Protein AF-A0ABD1WDV6-F1 (afdb_monomer)

Organism: NCBI:txid205694

Solvent-accessible surface area (backbone atoms only — not comparable to full-atom values): 6510 Å² total; per-residue (Å²): 124,74,66,63,55,54,54,48,52,56,58,49,47,31,30,40,63,64,62,40,52,69,36,86,93,47,73,79,72,91,67,96,70,83,41,77,48,30,48,41,36,37,28,24,38,73,36,75,59,66,55,16,44,52,48,46,52,50,48,36,68,74,40,47,54,80,39,45,41,50,46,44,96,82,77,87,48,65,50,66,67,57,52,50,54,50,35,53,52,40,37,54,53,35,39,76,72,63,38,62,64,57,66,62,62,82,56,79,47,77,46,75,49,104

Secondary structure (DSSP, 8-state):
-HHHHHHHHHHHHTTPPPHHHHSTT------SS--SS-EEEEE-TTTTTHHHHHHHHHHHHHS-GGGEEE--TTSSPPPHHHHHHHHHHHHHHHHHTT-HHHHH----EEEEE-

Foldseek 3Di:
DVVVVVVLLVVLVLQEDFVCLQDPPDDGDPDPDARVEHEAEEFALPPPNNVSVVVLVVCVVSYPVSSYFYCDPPDPTDHPVRSVVSSVVSLVVCVVVVNPNSVVVPDYHYHYDD

Radius of gyration: 15.07 Å; Cα contacts (8 Å, |Δi|>4): 150; chains: 1; bounding box: 35×44×34 Å

pLDDT: mean 76.44, std 10.52, range [48.34, 90.06]

Sequence (114 aa):
MASSDLESDQFIKQFCMPNYILVSDLEADHLPDLPECPILVFVNSRSGDQLGADLLITYRFILNKNQVKAVVFDLGEEAPESALRRLYFNLEMLKVQGDEFALTLPYLKIIASP

Nearest PDB structures (foldseek):
  7cem-assembly1_B  TM=2.609E-01  e=5.114E+00  Escherichia coli K-12

Structure (mmCIF, N/CA/C/O backbone):
data_AF-A0ABD1WDV6-F1
#
_entry.id   AF-A0ABD1WDV6-F1
#
loop_
_atom_site.group_PDB
_atom_site.id
_atom_site.type_symbol
_atom_site.label_atom_id
_atom_site.label_alt_id
_atom_site.label_comp_id
_atom_site.label_asym_id
_atom_site.label_entity_id
_atom_site.label_seq_id
_atom_site.pdbx_PDB_ins_code
_atom_site.Cartn_x
_atom_site.Cartn_y
_atom_site.Cartn_z
_atom_site.occupancy
_atom_site.B_iso_or_equiv
_atom_site.auth_seq_id
_atom_site.auth_comp_id
_atom_site.auth_asym_id
_atom_site.auth_atom_id
_atom_site.pdbx_PDB_model_num
ATOM 1 N N . MET A 1 1 ? -3.804 -31.054 3.278 1.00 50.88 1 MET A N 1
ATOM 2 C CA . MET A 1 1 ? -3.326 -30.016 2.342 1.00 50.88 1 MET A CA 1
ATOM 3 C C . MET A 1 1 ? -4.235 -28.787 2.288 1.00 50.88 1 MET A C 1
ATOM 5 O O . MET A 1 1 ? -3.733 -27.746 1.936 1.00 50.88 1 MET A O 1
ATOM 9 N N . ALA A 1 2 ? -5.503 -28.842 2.723 1.00 54.97 2 ALA A N 1
ATOM 10 C CA . ALA A 1 2 ? -6.388 -27.664 2.740 1.00 54.97 2 ALA A CA 1
ATOM 11 C C . ALA A 1 2 ? -6.152 -26.657 3.893 1.00 54.97 2 ALA A C 1
ATOM 13 O O . ALA A 1 2 ? -6.661 -25.546 3.839 1.00 54.97 2 ALA A O 1
ATOM 14 N N . SER A 1 3 ? -5.420 -27.027 4.951 1.00 60.00 3 SER A N 1
ATOM 15 C CA . SER A 1 3 ? -5.194 -26.140 6.104 1.00 60.00 3 SER A CA 1
ATOM 16 C C . SER A 1 3 ? -4.147 -25.055 5.832 1.00 60.00 3 SER A C 1
ATOM 18 O O . SER A 1 3 ? -4.313 -23.935 6.292 1.00 60.00 3 SER A O 1
ATOM 20 N N . SER A 1 4 ? -3.107 -25.367 5.052 1.00 63.28 4 SER A N 1
ATOM 21 C CA . SER A 1 4 ? -2.013 -24.440 4.728 1.00 63.28 4 SER A CA 1
ATOM 22 C C . SER A 1 4 ? -2.433 -23.311 3.784 1.00 63.28 4 SER A C 1
ATOM 24 O O . SER A 1 4 ? -1.915 -22.200 3.885 1.00 63.28 4 SER A O 1
ATOM 26 N N . ASP A 1 5 ? -3.379 -23.582 2.883 1.00 66.00 5 ASP A N 1
ATOM 27 C CA . ASP A 1 5 ? -3.877 -22.586 1.926 1.00 66.00 5 ASP A CA 1
ATOM 28 C C . ASP A 1 5 ? -4.759 -21.547 2.636 1.00 66.00 5 ASP A C 1
ATOM 30 O O . ASP A 1 5 ? -4.619 -20.351 2.405 1.00 66.00 5 ASP A O 1
ATOM 34 N N . LEU A 1 6 ? -5.582 -21.983 3.599 1.00 64.94 6 LEU A N 1
ATOM 35 C CA . LEU A 1 6 ? -6.395 -21.086 4.430 1.00 64.94 6 LEU A CA 1
ATOM 36 C C . LEU A 1 6 ? -5.538 -20.198 5.348 1.00 64.94 6 LEU A C 1
ATOM 38 O O . LEU A 1 6 ? -5.841 -19.017 5.510 1.00 64.94 6 LEU A O 1
ATOM 42 N N . GLU A 1 7 ? -4.461 -20.745 5.921 1.00 70.12 7 GLU A N 1
ATOM 43 C CA . GLU A 1 7 ? -3.496 -19.972 6.718 1.00 70.12 7 GLU A CA 1
ATOM 44 C C . GLU A 1 7 ? -2.756 -18.933 5.862 1.00 70.12 7 GLU A C 1
ATOM 46 O O . GLU A 1 7 ? -2.550 -17.800 6.300 1.00 70.12 7 GLU A O 1
ATOM 51 N N . SER A 1 8 ? -2.411 -19.288 4.621 1.00 76.12 8 SER A N 1
ATOM 52 C CA . SER A 1 8 ? -1.775 -18.374 3.666 1.00 76.12 8 SER A CA 1
ATOM 53 C C . SER A 1 8 ? -2.724 -17.248 3.245 1.00 76.12 8 SER A C 1
ATOM 55 O O . SER A 1 8 ? -2.336 -16.081 3.255 1.00 76.12 8 SER A O 1
ATOM 57 N N . ASP A 1 9 ? -3.987 -17.563 2.958 1.00 77.62 9 ASP A N 1
ATOM 58 C CA . ASP A 1 9 ? -4.998 -16.567 2.597 1.00 77.62 9 ASP A CA 1
ATOM 59 C C . ASP A 1 9 ? -5.279 -15.598 3.751 1.00 77.62 9 ASP A C 1
ATOM 61 O O . ASP A 1 9 ? -5.394 -14.388 3.544 1.00 77.62 9 ASP A O 1
ATOM 65 N N . GLN A 1 10 ? -5.359 -16.106 4.984 1.00 79.56 10 GLN A N 1
ATOM 66 C CA . GLN A 1 10 ? -5.534 -15.269 6.171 1.00 79.56 10 GLN A CA 1
ATOM 67 C C . GLN A 1 10 ? -4.310 -14.381 6.419 1.00 79.56 10 GLN A C 1
ATOM 69 O O . GLN A 1 10 ? -4.463 -13.199 6.732 1.00 79.56 10 GLN A O 1
ATOM 74 N N . PHE A 1 11 ? -3.105 -14.915 6.203 1.00 83.25 11 PHE A N 1
ATOM 75 C CA . PHE A 1 11 ? -1.873 -14.139 6.260 1.00 83.25 11 PHE A CA 1
ATOM 76 C C . PHE A 1 11 ? -1.866 -13.014 5.218 1.00 83.25 11 PHE A C 1
ATOM 78 O O . PHE A 1 11 ? -1.503 -11.894 5.554 1.00 83.25 11 PHE A O 1
ATOM 85 N N . ILE A 1 12 ? -2.295 -13.252 3.977 1.00 82.25 12 ILE A N 1
ATOM 86 C CA . ILE A 1 12 ? -2.312 -12.203 2.946 1.00 82.25 12 ILE A CA 1
ATOM 87 C C . ILE A 1 12 ? -3.371 -11.128 3.226 1.00 82.25 12 ILE A C 1
ATOM 89 O O . ILE A 1 12 ? -3.106 -9.939 3.031 1.00 82.25 12 ILE A O 1
ATOM 93 N N . LYS A 1 13 ? -4.541 -11.512 3.753 1.00 82.69 13 LYS A N 1
ATOM 94 C CA . LYS A 1 13 ? -5.628 -10.572 4.082 1.00 82.69 13 LYS A CA 1
ATOM 95 C C . LYS A 1 13 ? -5.203 -9.451 5.029 1.00 82.69 13 LYS A C 1
ATOM 97 O O . LYS A 1 13 ? -5.679 -8.333 4.863 1.00 82.69 13 LYS A O 1
ATOM 102 N N . GLN A 1 14 ? -4.262 -9.699 5.944 1.00 84.19 14 GLN A N 1
ATOM 103 C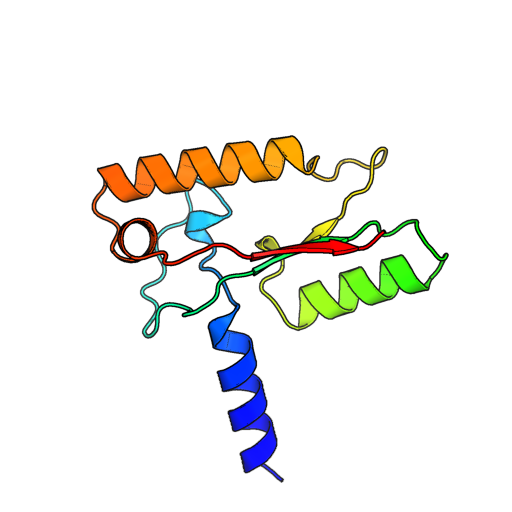 CA . GLN A 1 14 ? -3.770 -8.672 6.874 1.00 84.19 14 GLN A CA 1
ATOM 104 C C . GLN A 1 14 ? -3.039 -7.503 6.177 1.00 84.19 14 GLN A C 1
ATOM 106 O O . GLN A 1 14 ? -2.801 -6.470 6.804 1.00 84.19 14 GLN A O 1
ATOM 111 N N . PHE A 1 15 ? -2.668 -7.665 4.900 1.00 84.56 15 PHE A N 1
ATOM 112 C CA . PHE A 1 15 ? -1.987 -6.651 4.091 1.00 84.56 15 PHE A CA 1
ATOM 113 C C . PHE A 1 15 ? -2.908 -5.972 3.070 1.00 84.56 15 PHE A C 1
ATOM 115 O O . PHE A 1 15 ? -2.508 -4.972 2.463 1.00 84.56 15 PHE A O 1
ATOM 122 N N . CYS A 1 16 ? -4.119 -6.496 2.856 1.00 83.25 16 CYS A N 1
ATOM 123 C CA .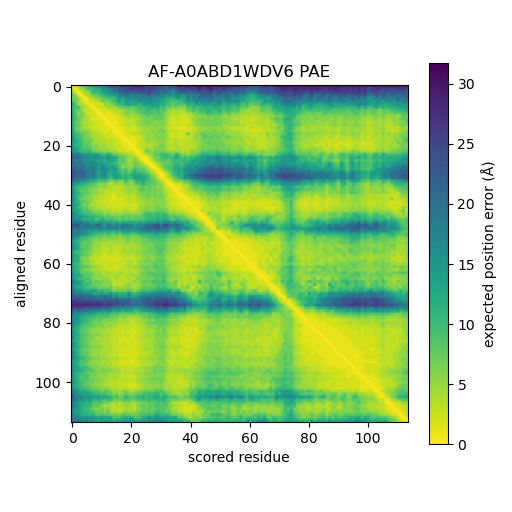 CYS A 1 16 ? -5.015 -6.069 1.786 1.00 83.25 16 CYS A CA 1
ATOM 124 C C . CYS A 1 16 ? -5.858 -4.854 2.185 1.00 83.25 16 CYS A C 1
ATOM 126 O O . CYS A 1 16 ? -6.702 -4.938 3.068 1.00 83.25 16 CYS A O 1
ATOM 128 N N . MET A 1 17 ? -5.669 -3.731 1.493 1.00 81.69 17 MET A N 1
ATOM 129 C CA . MET A 1 17 ? -6.443 -2.510 1.693 1.00 81.69 17 MET A CA 1
ATOM 130 C C . MET A 1 17 ? -7.779 -2.552 0.937 1.00 81.69 17 MET A C 1
ATOM 132 O O . MET A 1 17 ? -7.822 -2.972 -0.231 1.00 81.69 17 MET A O 1
ATOM 136 N N . PRO A 1 18 ? -8.849 -2.025 1.555 1.00 81.62 18 PRO A N 1
ATOM 137 C CA . PRO A 1 18 ? -10.101 -1.738 0.870 1.00 81.62 18 PRO A CA 1
ATOM 138 C C . PRO A 1 18 ? -9.925 -0.791 -0.329 1.00 81.62 18 PRO A C 1
ATOM 140 O O . PRO A 1 18 ? -9.125 0.147 -0.304 1.00 81.62 18 PRO A O 1
ATOM 143 N N . ASN A 1 19 ? -10.711 -1.004 -1.388 1.00 82.50 19 ASN A N 1
ATOM 144 C CA . ASN A 1 19 ? -10.616 -0.212 -2.619 1.00 82.50 19 ASN A CA 1
ATOM 145 C C . ASN A 1 19 ? -10.995 1.262 -2.438 1.00 82.50 19 ASN A C 1
ATOM 147 O O . ASN A 1 19 ? -10.357 2.116 -3.052 1.00 82.50 19 ASN A O 1
ATOM 151 N N . TYR A 1 20 ? -11.988 1.555 -1.595 1.00 82.75 20 TYR A N 1
ATOM 152 C CA . TYR A 1 20 ? -12.505 2.911 -1.366 1.00 82.75 20 TYR A CA 1
ATOM 153 C C . TYR A 1 20 ? -11.470 3.877 -0.775 1.00 82.75 20 TYR A C 1
ATOM 155 O O . TYR A 1 20 ? -11.568 5.092 -0.906 1.00 82.75 20 TYR A O 1
ATOM 163 N N . ILE A 1 21 ? -10.414 3.332 -0.180 1.00 82.69 21 ILE A N 1
ATOM 164 C CA . ILE A 1 21 ? -9.284 4.098 0.345 1.00 82.69 21 ILE A CA 1
ATOM 165 C C . ILE A 1 21 ? -8.348 4.500 -0.788 1.00 82.69 21 ILE A C 1
ATOM 167 O O . ILE A 1 21 ? -7.816 5.610 -0.842 1.00 82.69 21 ILE A O 1
ATOM 171 N N . LEU A 1 22 ? -8.149 3.571 -1.721 1.00 80.06 22 LEU A N 1
ATOM 172 C CA . LEU A 1 22 ? -7.179 3.674 -2.801 1.00 80.06 22 LEU A CA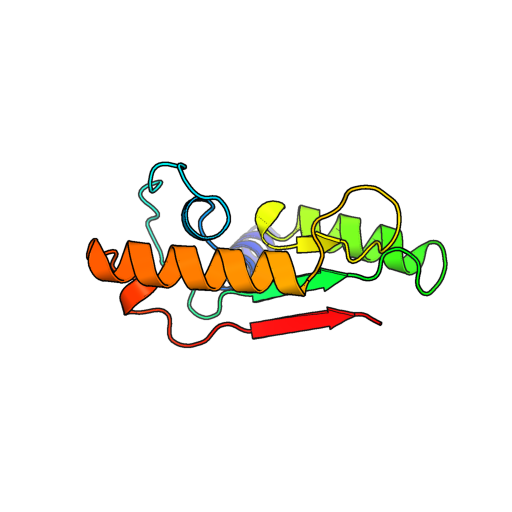 1
ATOM 173 C C . LEU A 1 22 ? -7.737 4.347 -4.040 1.00 80.06 22 LEU A C 1
ATOM 175 O O . LEU A 1 22 ? -6.943 4.701 -4.906 1.00 80.06 22 LEU A O 1
ATOM 179 N N . VAL A 1 23 ? -9.056 4.474 -4.166 1.00 79.56 23 VAL A N 1
ATOM 180 C CA . VAL A 1 23 ? -9.770 5.073 -5.295 1.00 79.56 23 VAL A CA 1
ATOM 181 C C . VAL A 1 23 ? -10.930 5.875 -4.724 1.00 79.56 23 VAL A C 1
ATOM 183 O O . VAL A 1 23 ? -11.791 5.325 -4.046 1.00 79.56 23 VAL A O 1
ATOM 186 N N . SER A 1 24 ? -10.917 7.180 -4.985 1.00 68.75 24 SER A N 1
ATOM 187 C CA . SER A 1 24 ? -11.997 8.086 -4.597 1.00 68.75 24 SER A CA 1
ATOM 188 C C . SER A 1 24 ? -13.297 7.655 -5.296 1.00 68.75 24 SER A C 1
ATOM 190 O O . SER A 1 24 ? -13.239 7.156 -6.418 1.00 68.75 24 SER A O 1
ATOM 192 N N . ASP A 1 25 ? -14.442 7.837 -4.638 1.00 67.50 25 ASP A N 1
ATOM 193 C CA . ASP A 1 25 ? -15.795 7.556 -5.161 1.00 67.50 25 ASP A CA 1
ATOM 194 C C . ASP A 1 25 ? -16.225 6.079 -5.250 1.00 67.50 25 ASP A C 1
ATOM 196 O O . ASP A 1 25 ? -17.274 5.780 -5.821 1.00 67.50 25 ASP A O 1
ATOM 200 N N . LEU A 1 26 ? -15.472 5.143 -4.667 1.00 68.94 26 LEU A N 1
ATOM 201 C CA . LEU A 1 26 ? -15.990 3.791 -4.432 1.00 68.94 26 LEU A CA 1
ATOM 202 C C . LEU A 1 26 ? -16.723 3.737 -3.091 1.00 68.94 26 LEU A C 1
ATOM 204 O O . LEU A 1 26 ? -16.229 4.254 -2.090 1.00 68.94 26 LEU A O 1
ATOM 208 N N . GLU A 1 27 ? -17.892 3.097 -3.071 1.00 65.50 27 GLU A N 1
ATOM 209 C CA . GLU A 1 27 ? -18.608 2.837 -1.823 1.00 65.50 27 GLU A CA 1
ATOM 210 C C . GLU A 1 27 ? -17.776 1.919 -0.920 1.00 65.50 27 GLU A C 1
ATOM 212 O O . GLU A 1 27 ? -17.041 1.042 -1.389 1.00 65.50 27 GLU A O 1
ATOM 217 N N . ALA A 1 28 ? -17.863 2.154 0.389 1.00 64.31 28 ALA A N 1
ATOM 218 C CA . ALA A 1 28 ? -17.214 1.304 1.368 1.00 64.31 28 ALA A CA 1
ATOM 219 C C . ALA A 1 28 ? -17.887 -0.073 1.349 1.00 64.31 28 ALA A C 1
ATOM 221 O O . ALA A 1 28 ? -18.970 -0.256 1.905 1.00 64.31 28 ALA A O 1
ATOM 222 N N . ASP A 1 29 ? -17.246 -1.045 0.700 1.00 60.38 29 ASP A N 1
ATOM 223 C CA . ASP A 1 29 ? -17.619 -2.445 0.861 1.00 60.38 29 ASP A CA 1
ATOM 224 C C . ASP A 1 29 ? -17.505 -2.783 2.352 1.00 60.38 29 ASP A C 1
ATOM 226 O O . ASP A 1 29 ? -16.436 -2.631 2.951 1.00 60.38 29 ASP A O 1
ATOM 230 N N . HIS A 1 30 ? -18.608 -3.215 2.967 1.00 54.22 30 HIS A N 1
ATOM 231 C CA . HIS A 1 30 ? -18.615 -3.688 4.347 1.00 54.22 30 HIS A CA 1
ATOM 232 C C . HIS A 1 30 ? -17.669 -4.888 4.467 1.00 54.22 30 HIS A C 1
ATOM 234 O O . HIS A 1 30 ? -18.017 -6.011 4.094 1.00 54.22 30 HIS A O 1
ATOM 240 N N . LEU A 1 31 ? -16.454 -4.645 4.955 1.00 57.22 31 LEU A N 1
ATOM 241 C CA . LEU A 1 31 ? -15.449 -5.680 5.141 1.00 57.22 31 LEU A CA 1
ATOM 242 C C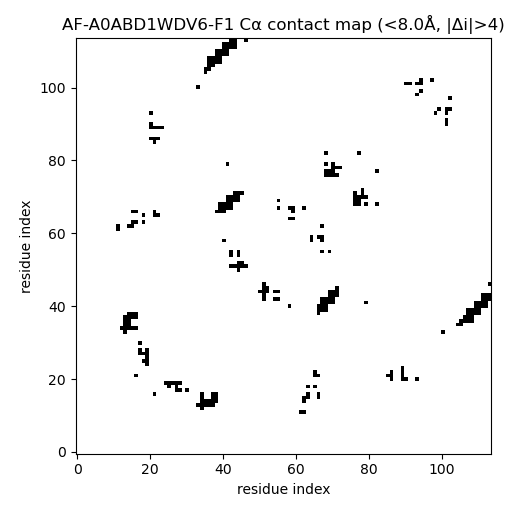 . LEU A 1 31 ? -15.502 -6.193 6.584 1.00 57.22 31 LEU A C 1
ATOM 244 O O . LEU A 1 31 ? -15.563 -5.389 7.512 1.00 57.22 31 LEU A O 1
ATOM 248 N N . PRO A 1 32 ? -15.489 -7.521 6.785 1.00 54.75 32 PRO A N 1
ATOM 249 C CA . PRO A 1 32 ? -15.635 -8.110 8.111 1.00 54.75 32 PRO A CA 1
ATOM 250 C C . PRO A 1 32 ? -14.405 -7.902 9.003 1.00 54.75 32 PRO A C 1
ATOM 252 O O . PRO A 1 32 ? -14.568 -7.880 10.215 1.00 54.75 32 PRO A O 1
ATOM 255 N N . ASP A 1 33 ? -13.213 -7.701 8.425 1.00 66.75 33 ASP A N 1
ATOM 256 C CA . ASP A 1 33 ? -11.959 -7.565 9.169 1.00 66.75 33 ASP A CA 1
ATOM 257 C C . ASP A 1 33 ? -11.073 -6.467 8.559 1.00 66.75 33 ASP A C 1
ATOM 259 O O . ASP A 1 33 ? -10.781 -6.473 7.359 1.00 66.75 33 ASP A O 1
ATOM 263 N N . LEU A 1 34 ? -10.632 -5.524 9.394 1.00 70.88 34 LEU A N 1
ATOM 264 C CA . LEU A 1 34 ? -9.667 -4.494 9.013 1.00 70.88 34 LEU A CA 1
ATOM 265 C C . LEU A 1 34 ? -8.256 -5.114 8.934 1.00 70.88 34 LEU A C 1
ATOM 267 O O . LEU A 1 34 ? -7.861 -5.824 9.861 1.00 70.88 34 LEU A O 1
ATOM 271 N N . PRO A 1 35 ? -7.453 -4.841 7.885 1.00 78.25 35 PRO A N 1
ATOM 272 C CA . PRO A 1 35 ? -6.072 -5.315 7.828 1.00 78.25 35 PRO A CA 1
ATOM 273 C C . PRO A 1 35 ? -5.225 -4.675 8.939 1.00 78.25 35 PRO A C 1
ATOM 275 O O . PRO A 1 35 ? -5.189 -3.453 9.079 1.00 78.25 35 PRO A O 1
ATOM 278 N N . GLU A 1 36 ? -4.486 -5.493 9.692 1.00 78.81 36 GLU A N 1
ATOM 279 C CA . GLU A 1 36 ? -3.588 -5.015 10.757 1.00 78.81 36 GLU A CA 1
ATOM 280 C C . GLU A 1 36 ? -2.372 -4.246 10.215 1.00 78.81 36 GLU A C 1
ATOM 282 O O . GLU A 1 36 ? -1.803 -3.395 10.899 1.00 78.81 36 GLU A O 1
ATOM 287 N N . CYS A 1 37 ? -1.945 -4.557 8.987 1.00 80.88 37 CYS A N 1
ATOM 288 C CA . CYS A 1 37 ? -0.715 -4.036 8.402 1.00 80.88 37 CYS A CA 1
ATOM 289 C C . CYS A 1 37 ? -0.891 -3.764 6.897 1.00 80.88 37 CYS A C 1
ATOM 291 O O . CYS A 1 37 ? -0.251 -4.420 6.075 1.00 80.88 37 CYS A O 1
ATOM 293 N N . PRO A 1 38 ? -1.722 -2.795 6.488 1.00 85.19 38 PRO A N 1
ATOM 294 C CA . PRO A 1 38 ? -1.921 -2.490 5.074 1.00 85.19 38 PRO A CA 1
ATOM 295 C C . PRO A 1 38 ? -0.601 -2.125 4.370 1.00 85.19 38 PRO A C 1
ATOM 297 O O . PRO A 1 38 ? 0.215 -1.359 4.898 1.00 85.19 38 PRO A O 1
ATOM 300 N N . ILE A 1 39 ? -0.392 -2.668 3.163 1.00 86.00 39 ILE A N 1
ATOM 301 C CA . ILE A 1 39 ? 0.827 -2.442 2.368 1.00 86.00 39 ILE A CA 1
ATOM 302 C C . ILE A 1 39 ? 0.497 -1.736 1.052 1.00 86.00 39 ILE A C 1
ATOM 304 O O . ILE A 1 39 ? -0.400 -2.147 0.318 1.00 86.00 39 ILE A O 1
ATOM 308 N N . LEU A 1 40 ? 1.264 -0.696 0.725 1.00 86.06 40 LEU A N 1
ATOM 309 C CA . LEU A 1 40 ? 1.306 -0.095 -0.606 1.00 86.06 40 LEU A CA 1
ATOM 310 C C . LEU A 1 40 ? 2.632 -0.475 -1.276 1.00 86.06 40 LEU A C 1
ATOM 312 O O . LEU A 1 40 ? 3.702 -0.252 -0.706 1.00 86.06 40 LEU A O 1
ATOM 316 N N . VAL A 1 41 ? 2.571 -1.054 -2.475 1.00 85.06 41 VAL A N 1
ATOM 317 C CA . VAL A 1 41 ? 3.761 -1.542 -3.187 1.00 85.06 41 VAL A CA 1
ATOM 318 C C . VAL A 1 41 ? 3.989 -0.715 -4.443 1.00 85.06 41 VAL A C 1
ATOM 320 O O . VAL A 1 41 ? 3.109 -0.600 -5.293 1.00 85.06 41 VAL A O 1
ATOM 323 N N . PHE A 1 42 ? 5.196 -0.181 -4.574 1.00 84.25 42 PHE A N 1
ATOM 324 C CA . PHE A 1 42 ? 5.700 0.475 -5.769 1.00 84.25 42 PHE A CA 1
ATOM 325 C C . PHE A 1 42 ? 6.716 -0.442 -6.444 1.00 84.25 42 PHE A C 1
ATOM 327 O O . PHE A 1 42 ? 7.767 -0.745 -5.873 1.00 84.25 42 PHE A O 1
ATOM 334 N N . VAL A 1 43 ? 6.404 -0.892 -7.659 1.00 81.94 43 VAL A N 1
ATOM 335 C CA . VAL A 1 43 ? 7.287 -1.778 -8.430 1.00 81.94 43 VAL A CA 1
ATOM 336 C C . VAL A 1 43 ? 7.815 -1.036 -9.642 1.00 81.94 43 VAL A C 1
ATOM 338 O O . VAL A 1 43 ? 7.039 -0.661 -10.523 1.00 81.94 43 VAL A O 1
ATOM 341 N N . ASN A 1 44 ? 9.132 -0.859 -9.723 1.00 78.00 44 ASN A N 1
ATOM 342 C CA . ASN A 1 44 ? 9.765 -0.496 -10.980 1.00 78.00 44 ASN A CA 1
ATOM 343 C C . ASN A 1 44 ? 9.707 -1.701 -11.926 1.00 78.00 44 ASN A C 1
ATOM 345 O O . ASN A 1 44 ? 10.485 -2.637 -11.824 1.00 78.00 44 ASN A O 1
ATOM 349 N N . SER A 1 45 ? 8.754 -1.703 -12.852 1.00 72.50 45 SER A N 1
ATOM 350 C CA . SER A 1 45 ? 8.607 -2.838 -13.776 1.00 72.50 45 SER A CA 1
ATOM 351 C C . SER A 1 45 ? 9.718 -2.938 -14.829 1.00 72.50 45 SER A C 1
ATOM 353 O O . SER A 1 45 ? 9.767 -3.927 -15.552 1.00 72.50 45 SER A O 1
ATOM 355 N N . ARG A 1 46 ? 10.586 -1.918 -14.947 1.00 72.94 46 ARG A N 1
ATOM 356 C CA . ARG A 1 46 ? 11.665 -1.861 -15.948 1.00 72.94 46 ARG A CA 1
ATOM 357 C C . ARG A 1 46 ? 13.042 -2.225 -15.393 1.00 72.94 46 ARG A C 1
ATOM 359 O O . ARG A 1 46 ? 13.995 -2.300 -16.166 1.00 72.94 46 ARG A O 1
ATOM 366 N N . SER A 1 47 ? 13.183 -2.410 -14.085 1.00 67.56 47 SER A N 1
ATOM 367 C CA . SER A 1 47 ? 14.431 -2.885 -13.494 1.00 67.56 47 SER A CA 1
ATOM 368 C C . SER A 1 47 ? 14.555 -4.403 -13.643 1.00 67.56 47 SER A C 1
ATOM 370 O O . SER A 1 47 ? 13.601 -5.154 -13.446 1.00 67.56 47 SER A O 1
ATOM 372 N N . GLY A 1 48 ? 15.751 -4.870 -14.010 1.00 66.25 48 GLY A N 1
ATOM 373 C CA . GLY A 1 48 ? 16.042 -6.305 -14.095 1.00 66.25 48 GLY A CA 1
ATOM 374 C C . GLY A 1 48 ? 15.294 -7.059 -15.205 1.00 66.25 48 GLY A C 1
ATOM 375 O O . GLY A 1 48 ? 14.990 -8.238 -15.026 1.00 66.25 48 GLY A O 1
ATOM 376 N N . ASP A 1 49 ? 14.997 -6.398 -16.329 1.00 70.69 49 ASP A N 1
ATOM 377 C CA . ASP A 1 49 ? 14.290 -6.960 -17.490 1.00 70.69 49 ASP A CA 1
ATOM 378 C C . ASP A 1 49 ? 12.936 -7.601 -17.116 1.00 70.69 49 ASP A C 1
ATOM 380 O O . ASP A 1 49 ? 12.011 -6.917 -16.681 1.00 70.69 49 ASP A O 1
ATOM 384 N N . GLN A 1 50 ? 12.809 -8.922 -17.280 1.00 74.62 50 GLN A N 1
ATOM 385 C CA . GLN A 1 50 ? 11.585 -9.686 -17.028 1.00 74.62 50 GLN A CA 1
ATOM 386 C C . GLN A 1 50 ? 11.219 -9.741 -15.534 1.00 74.62 50 GLN A C 1
ATOM 388 O O . GLN A 1 50 ? 10.043 -9.857 -15.193 1.00 74.62 50 GLN A O 1
ATOM 393 N N . LEU A 1 51 ? 12.200 -9.617 -14.631 1.00 79.62 51 LEU A N 1
ATOM 394 C CA . LEU A 1 51 ? 11.973 -9.784 -13.193 1.00 79.62 51 LEU A CA 1
ATOM 395 C C . LEU A 1 51 ? 11.089 -8.677 -12.610 1.00 79.62 51 LEU A C 1
ATOM 397 O O . LEU A 1 51 ? 10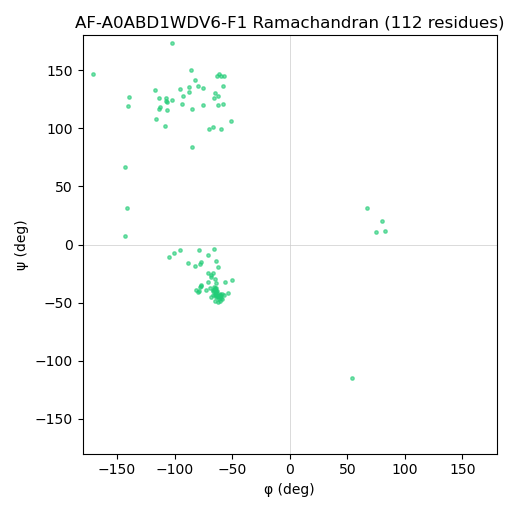.211 -8.972 -11.803 1.00 79.62 51 LEU A O 1
ATOM 401 N N . GLY A 1 52 ? 11.267 -7.422 -13.035 1.00 77.44 52 GLY A N 1
ATOM 402 C CA . GLY A 1 52 ? 10.412 -6.314 -12.598 1.00 77.44 52 GLY A CA 1
ATOM 403 C C . GLY A 1 52 ? 8.960 -6.479 -13.060 1.00 77.44 52 GLY A C 1
ATOM 404 O O . GLY A 1 52 ? 8.023 -6.190 -12.308 1.00 77.44 52 GLY A O 1
ATOM 405 N N . ALA A 1 53 ? 8.758 -6.996 -14.276 1.00 80.12 53 ALA A N 1
ATOM 406 C CA . ALA A 1 53 ? 7.433 -7.288 -14.818 1.00 80.12 53 ALA A CA 1
ATOM 407 C C . ALA A 1 53 ? 6.753 -8.457 -14.084 1.00 80.12 53 ALA A C 1
ATOM 409 O O . ALA A 1 53 ? 5.591 -8.340 -13.683 1.00 80.12 53 ALA A O 1
ATOM 410 N N . ASP A 1 54 ? 7.482 -9.548 -13.839 1.00 83.81 54 ASP A N 1
ATOM 411 C CA . ASP A 1 54 ? 6.973 -10.715 -13.110 1.00 83.81 54 ASP A CA 1
ATOM 412 C C . ASP A 1 54 ? 6.652 -10.371 -11.651 1.00 83.81 54 ASP A C 1
ATOM 414 O O . ASP A 1 54 ? 5.639 -10.821 -11.106 1.00 83.81 54 ASP A O 1
ATOM 418 N N . LEU A 1 55 ? 7.464 -9.514 -11.024 1.00 83.62 55 LEU A N 1
ATOM 419 C CA . LEU A 1 55 ? 7.231 -9.028 -9.667 1.00 83.62 55 LEU A CA 1
ATOM 420 C C . LEU A 1 55 ? 5.950 -8.190 -9.590 1.00 83.62 55 LEU A C 1
ATOM 422 O O . LEU A 1 55 ? 5.141 -8.380 -8.680 1.00 83.62 55 LEU A O 1
ATOM 426 N N . LEU A 1 56 ? 5.723 -7.309 -10.571 1.00 82.75 56 LEU A N 1
ATOM 427 C CA . LEU A 1 56 ? 4.489 -6.531 -10.675 1.00 82.75 56 LEU A CA 1
ATOM 428 C C . LEU A 1 56 ? 3.259 -7.441 -10.812 1.00 82.75 56 LEU A C 1
ATOM 430 O O . LEU A 1 56 ? 2.264 -7.227 -10.117 1.00 82.75 56 LEU A O 1
ATOM 434 N N . ILE A 1 57 ? 3.324 -8.452 -11.686 1.00 84.25 57 ILE A N 1
ATOM 435 C CA . ILE A 1 57 ? 2.237 -9.423 -11.886 1.00 84.25 57 ILE A CA 1
ATOM 436 C C . ILE A 1 57 ? 1.970 -10.198 -10.593 1.00 84.25 57 ILE A C 1
ATOM 438 O O . ILE A 1 57 ? 0.821 -10.303 -10.166 1.00 84.25 57 ILE A O 1
ATOM 442 N N . THR A 1 58 ? 3.026 -10.680 -9.939 1.00 86.56 58 THR A N 1
ATOM 443 C CA . THR A 1 58 ? 2.930 -11.477 -8.711 1.00 86.56 58 THR A CA 1
ATOM 444 C C . THR A 1 58 ? 2.293 -10.677 -7.578 1.00 86.56 58 THR A C 1
ATOM 446 O O . THR A 1 58 ? 1.321 -11.130 -6.976 1.00 86.56 58 THR A O 1
ATOM 449 N N . TYR A 1 59 ? 2.761 -9.450 -7.322 1.00 84.38 59 TYR A N 1
ATOM 450 C CA . TYR A 1 59 ? 2.154 -8.605 -6.292 1.00 84.38 59 TYR A CA 1
ATOM 451 C C . TYR A 1 59 ? 0.702 -8.244 -6.618 1.00 84.38 59 TYR A C 1
ATOM 453 O O . TYR A 1 59 ? -0.125 -8.264 -5.713 1.00 84.38 59 TYR A O 1
ATOM 461 N N . ARG A 1 60 ? 0.361 -7.948 -7.883 1.00 84.25 60 ARG A N 1
ATOM 462 C CA . ARG A 1 60 ? -1.030 -7.663 -8.294 1.00 84.25 60 ARG A CA 1
ATOM 463 C C . ARG A 1 60 ? -1.960 -8.876 -8.175 1.00 84.25 60 ARG A C 1
ATOM 465 O O . ARG A 1 60 ? -3.166 -8.677 -8.087 1.00 84.25 60 ARG A O 1
ATOM 472 N N . PHE A 1 61 ? -1.422 -10.096 -8.230 1.00 85.25 61 PHE A N 1
ATOM 473 C CA . PHE A 1 61 ? -2.186 -11.332 -8.050 1.00 85.25 61 PHE A CA 1
ATOM 474 C C . PHE A 1 61 ? -2.445 -11.637 -6.571 1.00 85.25 61 PHE A C 1
ATOM 476 O O . PHE A 1 61 ? -3.541 -12.059 -6.216 1.00 85.25 61 PHE A O 1
ATOM 483 N N . ILE A 1 62 ? -1.440 -11.420 -5.719 1.00 84.31 62 ILE A N 1
ATOM 484 C CA . ILE A 1 62 ? -1.515 -11.733 -4.287 1.00 84.31 62 ILE A CA 1
ATOM 485 C C . ILE A 1 62 ? -2.246 -10.626 -3.513 1.00 84.31 62 ILE A C 1
ATOM 487 O O . ILE A 1 62 ? -3.014 -10.911 -2.600 1.00 84.31 62 ILE A O 1
ATOM 491 N N . LEU A 1 63 ? -2.017 -9.360 -3.866 1.00 83.75 63 LEU A N 1
ATOM 492 C CA . LEU A 1 63 ? -2.636 -8.200 -3.226 1.00 83.75 63 LEU A CA 1
ATOM 493 C C . LEU A 1 63 ? -3.771 -7.635 -4.082 1.00 83.75 63 LEU A C 1
ATOM 495 O O . LEU A 1 63 ? -3.965 -7.994 -5.241 1.00 83.75 63 LEU A O 1
ATOM 499 N N . ASN A 1 64 ? -4.494 -6.661 -3.537 1.00 79.25 64 ASN A N 1
ATOM 500 C CA . ASN A 1 64 ? -5.412 -5.870 -4.338 1.00 79.25 64 ASN A CA 1
ATOM 501 C C . ASN A 1 64 ? -4.636 -5.092 -5.417 1.00 79.25 64 ASN A C 1
ATOM 503 O O . ASN A 1 64 ? -3.716 -4.328 -5.117 1.00 79.25 64 ASN A O 1
ATOM 507 N N . LYS A 1 65 ? -5.051 -5.223 -6.682 1.00 77.62 65 LYS A N 1
ATOM 508 C CA . LYS A 1 65 ? -4.446 -4.535 -7.837 1.00 77.62 65 LYS A CA 1
ATOM 509 C C . LYS A 1 65 ? -4.273 -3.020 -7.651 1.00 77.62 65 LYS A C 1
ATOM 511 O O . LYS A 1 65 ? -3.334 -2.450 -8.197 1.00 77.62 65 LYS A O 1
ATOM 516 N N . ASN A 1 66 ? -5.143 -2.372 -6.873 1.00 78.38 66 ASN A N 1
ATOM 517 C CA . ASN A 1 66 ? -5.082 -0.934 -6.611 1.00 78.38 66 ASN A CA 1
ATOM 518 C C . ASN A 1 66 ? -4.000 -0.555 -5.576 1.00 78.38 66 ASN A C 1
ATOM 520 O O . ASN A 1 66 ? -3.620 0.615 -5.511 1.00 78.38 66 ASN A O 1
ATOM 524 N N . GLN A 1 67 ? -3.487 -1.522 -4.799 1.00 75.75 67 GLN A N 1
ATOM 525 C CA . GLN A 1 67 ? -2.377 -1.356 -3.844 1.00 75.75 67 GLN A CA 1
ATOM 526 C C . GLN A 1 67 ? -1.001 -1.434 -4.502 1.00 75.75 67 GLN A C 1
ATOM 528 O O . GLN A 1 67 ? -0.008 -1.018 -3.906 1.00 75.75 67 GLN A O 1
ATOM 533 N N . VAL A 1 68 ? -0.927 -2.000 -5.707 1.00 72.44 68 VAL A N 1
ATOM 534 C CA . VAL A 1 68 ? 0.333 -2.242 -6.405 1.00 72.44 68 VAL A CA 1
ATOM 535 C C . VAL A 1 68 ? 0.444 -1.266 -7.565 1.00 72.44 68 VAL A C 1
ATOM 537 O O . VAL A 1 68 ? -0.176 -1.426 -8.622 1.00 72.44 68 VAL A O 1
ATOM 540 N N . LYS A 1 69 ? 1.244 -0.228 -7.351 1.00 74.00 69 LYS A N 1
ATOM 541 C CA . LYS A 1 69 ? 1.498 0.837 -8.313 1.00 74.00 69 LYS A CA 1
ATOM 542 C C . LYS A 1 69 ? 2.751 0.506 -9.110 1.00 74.00 69 LYS A C 1
ATOM 544 O O . LYS A 1 69 ? 3.836 0.330 -8.556 1.00 74.00 69 LYS A O 1
ATOM 549 N N . ALA A 1 70 ? 2.592 0.405 -10.425 1.00 62.03 70 ALA A N 1
ATOM 550 C CA . ALA A 1 70 ? 3.726 0.267 -11.319 1.00 62.03 70 ALA A CA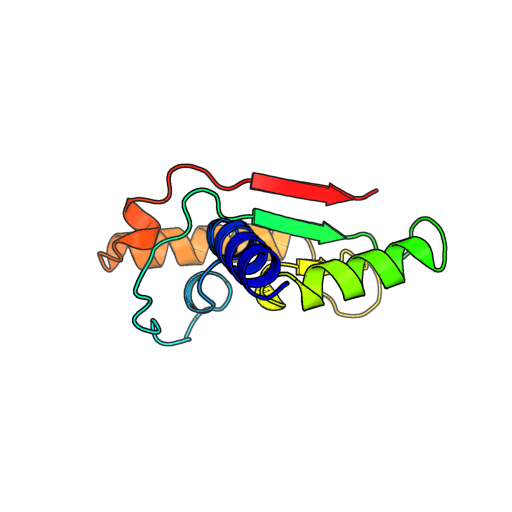 1
ATOM 551 C C . ALA A 1 70 ? 4.412 1.632 -11.435 1.00 62.03 70 ALA A C 1
ATOM 553 O O . ALA A 1 70 ? 3.806 2.610 -11.863 1.00 62.03 70 ALA A O 1
ATOM 554 N N . VAL A 1 71 ? 5.682 1.708 -11.054 1.00 59.03 71 VAL A N 1
ATOM 555 C CA . VAL A 1 71 ? 6.508 2.900 -11.244 1.00 59.03 71 VAL A CA 1
ATOM 556 C C . VAL A 1 71 ? 7.077 2.827 -12.651 1.00 59.03 71 VAL A C 1
ATOM 558 O O . VAL A 1 71 ? 8.163 2.301 -12.876 1.00 59.03 71 VAL A O 1
ATOM 561 N N . VAL A 1 72 ? 6.294 3.283 -13.628 1.00 56.69 72 VAL A N 1
ATOM 562 C CA . VAL A 1 72 ? 6.739 3.396 -15.020 1.00 56.69 72 VAL A CA 1
ATOM 563 C C . VAL A 1 72 ? 6.723 4.865 -15.386 1.00 56.69 72 VAL A C 1
ATOM 565 O O . VAL A 1 72 ? 5.662 5.448 -15.568 1.00 56.69 72 VAL A O 1
ATOM 568 N N . PHE A 1 73 ? 7.904 5.463 -15.512 1.00 51.97 73 PHE A N 1
ATOM 569 C CA . PHE A 1 73 ? 8.052 6.895 -15.781 1.00 51.97 73 PHE A CA 1
ATOM 570 C C . PHE A 1 73 ? 7.520 7.348 -17.157 1.00 51.97 73 PHE A C 1
ATOM 572 O O . PHE A 1 73 ? 7.533 8.541 -17.424 1.00 51.97 73 PHE A O 1
ATOM 579 N N . ASP A 1 74 ? 7.057 6.435 -18.023 1.00 48.34 74 ASP A N 1
ATOM 580 C CA . ASP A 1 74 ? 6.928 6.730 -19.459 1.00 48.34 74 ASP A CA 1
ATOM 581 C C . ASP A 1 74 ? 5.710 6.112 -20.183 1.00 48.34 74 ASP A C 1
ATOM 583 O O . ASP A 1 74 ? 5.649 6.158 -21.406 1.00 48.34 74 ASP A O 1
ATOM 587 N N . LEU A 1 75 ? 4.746 5.478 -19.493 1.00 48.69 75 LEU A N 1
ATOM 588 C CA . LEU A 1 75 ? 3.653 4.736 -20.172 1.00 48.69 75 LEU A CA 1
ATOM 589 C C . LEU A 1 75 ? 2.256 4.867 -19.527 1.00 48.69 75 LEU A C 1
ATOM 591 O O . LEU A 1 75 ? 1.444 3.952 -19.621 1.00 48.69 75 LEU A O 1
ATOM 595 N N . GLY A 1 76 ? 1.946 6.004 -1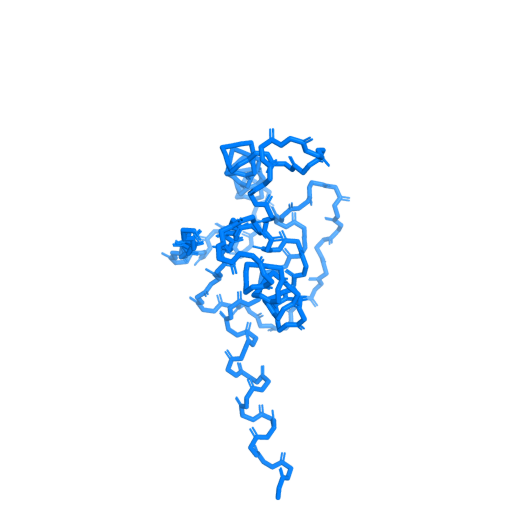8.897 1.00 55.47 76 GLY A N 1
ATOM 596 C CA . GLY A 1 76 ? 0.572 6.312 -18.460 1.00 55.47 76 GLY A CA 1
ATOM 597 C C . GLY A 1 76 ? 0.130 5.707 -17.120 1.00 55.47 76 GLY A C 1
ATOM 598 O O . GLY A 1 76 ? -1.051 5.775 -16.792 1.00 55.47 76 GLY A O 1
ATOM 599 N N . GLU A 1 77 ? 1.057 5.151 -16.338 1.00 68.69 77 GLU A N 1
ATOM 600 C CA . GLU A 1 77 ? 0.811 4.738 -14.949 1.00 68.69 77 GLU A CA 1
ATOM 601 C C . GLU A 1 77 ? 1.010 5.918 -13.976 1.00 68.69 77 GLU A C 1
ATOM 603 O O . GLU A 1 77 ? 1.780 6.846 -14.233 1.00 68.69 77 GLU A O 1
ATOM 608 N N . GLU A 1 78 ? 0.283 5.902 -12.855 1.00 73.50 78 GLU A N 1
ATOM 609 C CA . GLU A 1 78 ? 0.304 6.976 -11.853 1.00 73.50 78 GLU A CA 1
ATOM 610 C C . GLU A 1 78 ? 1.679 7.072 -11.169 1.00 73.50 78 GLU A C 1
ATOM 612 O O . GLU A 1 78 ? 2.170 6.096 -10.597 1.00 73.50 78 GLU A O 1
ATOM 617 N N . ALA A 1 79 ? 2.288 8.263 -11.178 1.00 79.19 79 ALA A N 1
ATOM 618 C CA . ALA A 1 79 ? 3.555 8.500 -10.493 1.00 79.19 79 ALA A CA 1
ATOM 619 C C . ALA A 1 79 ? 3.428 8.232 -8.976 1.00 79.19 79 ALA A C 1
ATOM 621 O O . ALA A 1 79 ? 2.392 8.563 -8.387 1.00 79.19 79 ALA A O 1
ATOM 622 N N . PRO A 1 80 ? 4.477 7.711 -8.303 1.00 81.38 80 PRO A N 1
ATOM 623 C CA . PRO A 1 80 ? 4.415 7.386 -6.877 1.00 81.38 80 PRO A CA 1
ATOM 624 C C . PRO A 1 80 ? 3.957 8.548 -6.000 1.00 81.38 80 PRO A C 1
ATOM 626 O O . PRO A 1 80 ? 3.130 8.373 -5.111 1.00 81.38 80 PRO A O 1
ATOM 629 N N . GLU A 1 81 ? 4.448 9.754 -6.287 1.00 84.12 81 GLU A N 1
ATOM 630 C CA . GLU A 1 81 ? 4.059 10.962 -5.564 1.00 84.12 81 GLU A CA 1
ATOM 631 C C . GLU A 1 81 ? 2.561 11.264 -5.706 1.00 84.12 81 GLU A C 1
ATOM 633 O O . GLU A 1 81 ? 1.898 11.564 -4.714 1.00 84.12 81 GLU A O 1
ATOM 638 N N . SER A 1 82 ? 2.012 11.154 -6.917 1.00 84.12 82 SER A N 1
ATOM 639 C CA . SER A 1 82 ? 0.584 11.358 -7.177 1.00 84.12 82 SER A CA 1
ATOM 640 C C . SER A 1 82 ? -0.266 10.325 -6.440 1.00 84.12 82 SER A C 1
ATOM 642 O O . SER A 1 82 ? -1.227 10.701 -5.767 1.00 84.12 82 SER A O 1
ATOM 644 N N . ALA A 1 83 ? 0.143 9.052 -6.479 1.00 82.88 83 ALA A N 1
ATOM 645 C CA . ALA A 1 83 ? -0.531 7.973 -5.764 1.00 82.88 83 ALA A CA 1
ATOM 646 C C . ALA A 1 83 ? -0.538 8.210 -4.247 1.00 82.88 83 ALA A C 1
ATOM 648 O O . ALA A 1 83 ? -1.575 8.048 -3.605 1.00 82.88 83 ALA A O 1
ATOM 649 N N . LEU A 1 84 ? 0.594 8.642 -3.678 1.00 85.94 84 LEU A N 1
ATOM 650 C CA . LEU A 1 84 ? 0.696 8.970 -2.256 1.00 85.94 84 LEU A CA 1
ATOM 651 C C . LEU A 1 84 ? -0.173 10.173 -1.893 1.00 85.94 84 LEU A C 1
ATOM 653 O O . LEU A 1 84 ? -0.950 10.086 -0.948 1.00 85.94 84 LEU A O 1
ATOM 657 N N . ARG A 1 85 ? -0.099 11.278 -2.647 1.00 87.62 85 ARG A N 1
ATOM 658 C CA . ARG A 1 85 ? -0.932 12.468 -2.393 1.00 87.62 85 ARG A CA 1
ATOM 659 C C . ARG A 1 85 ? -2.419 12.130 -2.417 1.00 87.62 85 ARG A C 1
ATOM 661 O O . ARG A 1 85 ? -3.151 12.570 -1.535 1.00 87.62 85 ARG A O 1
ATOM 668 N N . ARG A 1 86 ? -2.855 11.331 -3.393 1.00 86.62 86 ARG A N 1
ATOM 669 C CA . ARG A 1 86 ? -4.248 10.893 -3.521 1.00 86.62 86 ARG A CA 1
ATOM 670 C C . ARG A 1 86 ? -4.675 10.000 -2.359 1.00 86.62 86 ARG A C 1
ATOM 672 O O . ARG A 1 86 ? -5.746 10.212 -1.803 1.00 86.62 86 ARG A O 1
ATOM 679 N N . LEU A 1 87 ? -3.819 9.064 -1.948 1.00 86.62 87 LEU A N 1
ATOM 680 C CA . LEU A 1 87 ? -4.061 8.226 -0.774 1.00 86.62 87 LEU A CA 1
ATOM 681 C C . LEU A 1 87 ? -4.201 9.063 0.504 1.00 86.62 87 LEU A C 1
ATOM 683 O O . LEU A 1 87 ? -5.164 8.888 1.243 1.00 86.62 87 LEU A O 1
ATOM 687 N N . TYR A 1 88 ? -3.278 9.997 0.749 1.00 88.06 88 TYR A N 1
ATOM 688 C CA . TYR A 1 88 ? -3.355 10.888 1.909 1.00 88.06 88 TYR A CA 1
ATOM 689 C C . TYR A 1 88 ? -4.625 11.736 1.892 1.00 88.06 88 TYR A C 1
ATOM 691 O O . TYR A 1 88 ? -5.308 11.824 2.907 1.00 88.06 88 TYR A O 1
ATOM 699 N N . PHE A 1 89 ? -4.970 12.319 0.743 1.00 89.00 89 PHE A N 1
ATOM 700 C CA . PHE A 1 89 ? -6.192 13.104 0.599 1.00 89.00 89 PHE A CA 1
ATOM 701 C C . PHE A 1 89 ? -7.448 12.277 0.911 1.00 89.00 89 PHE A C 1
ATOM 703 O O . PHE A 1 89 ? -8.292 12.713 1.692 1.00 89.00 89 PHE A O 1
ATOM 710 N N . ASN A 1 90 ? -7.542 11.064 0.359 1.00 87.81 90 ASN A N 1
ATOM 711 C CA . ASN A 1 90 ? -8.663 10.161 0.612 1.00 87.81 90 ASN A CA 1
ATOM 712 C C . ASN A 1 90 ? -8.759 9.770 2.090 1.00 87.81 90 ASN A C 1
ATOM 714 O O . ASN A 1 90 ? -9.848 9.805 2.652 1.00 87.81 90 ASN A O 1
ATOM 718 N N . LEU A 1 91 ? -7.634 9.442 2.732 1.00 87.56 91 LEU A N 1
ATOM 719 C CA . LEU A 1 91 ? -7.605 9.105 4.156 1.00 87.56 91 LEU A CA 1
ATOM 720 C C . LEU A 1 91 ? -8.093 10.268 5.025 1.00 87.56 91 LEU A C 1
ATOM 722 O O . LEU A 1 91 ? -8.885 10.049 5.933 1.00 87.56 91 LEU A O 1
ATOM 726 N N . GLU A 1 92 ? -7.662 11.498 4.749 1.00 89.56 92 GLU A N 1
ATOM 727 C CA . GLU A 1 92 ? -8.127 12.672 5.498 1.00 89.56 92 GLU A CA 1
ATOM 728 C C . GLU A 1 92 ? -9.629 12.917 5.303 1.00 89.56 92 GLU A C 1
ATOM 730 O O . GLU A 1 92 ? -10.342 13.179 6.271 1.00 89.56 92 GLU A O 1
ATOM 735 N N . MET A 1 93 ? -10.138 12.761 4.078 1.00 89.56 93 MET A N 1
ATOM 736 C CA . MET A 1 93 ? -11.573 12.870 3.805 1.00 89.56 93 MET A CA 1
ATOM 737 C C . MET A 1 93 ? -12.380 11.797 4.553 1.00 89.56 93 MET A C 1
ATOM 739 O O . MET A 1 93 ? -13.383 12.118 5.191 1.00 89.56 93 MET A O 1
ATOM 743 N N . LEU A 1 94 ? -11.919 10.545 4.531 1.00 87.38 94 LEU A N 1
ATOM 744 C CA . LEU A 1 94 ? -12.563 9.420 5.213 1.00 87.38 94 LEU A CA 1
ATOM 745 C C . LEU A 1 94 ? -12.560 9.594 6.739 1.00 87.38 94 LEU A C 1
ATOM 747 O O . LEU A 1 94 ? -13.578 9.356 7.386 1.00 87.38 94 LEU A O 1
ATOM 751 N N . LYS A 1 95 ? -11.466 10.105 7.322 1.00 88.44 95 LYS A N 1
ATOM 752 C CA . LYS A 1 95 ? -11.416 10.454 8.753 1.00 88.44 95 LYS A CA 1
ATOM 753 C C . LYS A 1 95 ? -12.468 11.496 9.126 1.00 88.44 95 LYS A C 1
ATOM 755 O O . LYS A 1 95 ? -13.123 11.355 10.154 1.00 88.44 95 LYS A O 1
ATOM 760 N N . VAL A 1 96 ? -12.652 12.527 8.296 1.00 90.06 96 VAL A N 1
ATOM 761 C CA . VAL A 1 96 ? -13.693 13.552 8.508 1.00 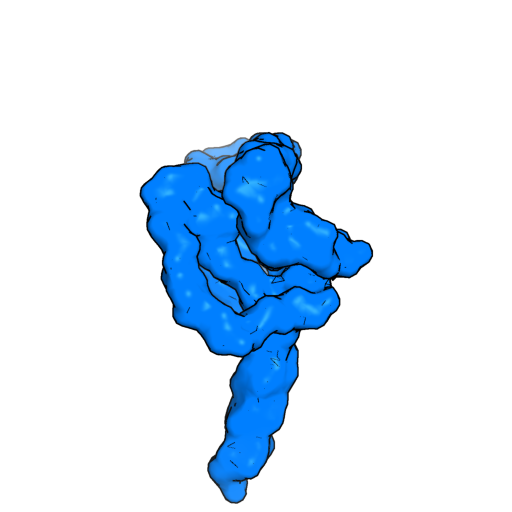90.06 96 VAL A CA 1
ATOM 762 C C . VAL A 1 96 ? -15.099 12.947 8.416 1.00 90.06 96 VAL A C 1
ATOM 764 O O . VAL A 1 96 ? -15.998 13.381 9.133 1.00 90.06 96 VAL A O 1
ATOM 767 N N . GLN A 1 97 ? -15.286 11.929 7.576 1.00 88.12 97 GLN A N 1
ATOM 768 C CA . GLN A 1 97 ? -16.547 11.193 7.433 1.00 88.12 97 GLN A CA 1
ATOM 769 C C . GLN A 1 97 ? -16.789 10.158 8.547 1.00 88.12 97 GLN A C 1
ATOM 771 O O . GLN A 1 97 ? -17.870 9.576 8.599 1.00 88.12 97 GLN A O 1
ATOM 776 N N . GLY A 1 98 ? -15.829 9.958 9.456 1.00 85.69 98 GLY A N 1
ATOM 777 C CA . GLY A 1 98 ? -15.942 9.008 10.562 1.00 85.69 98 GLY A CA 1
ATOM 778 C C . GLY A 1 98 ? -15.663 7.555 10.174 1.00 85.69 98 GLY A C 1
ATOM 779 O O . GLY A 1 98 ? -16.099 6.657 10.888 1.00 85.69 98 GLY A O 1
ATOM 780 N N . ASP A 1 99 ? -14.963 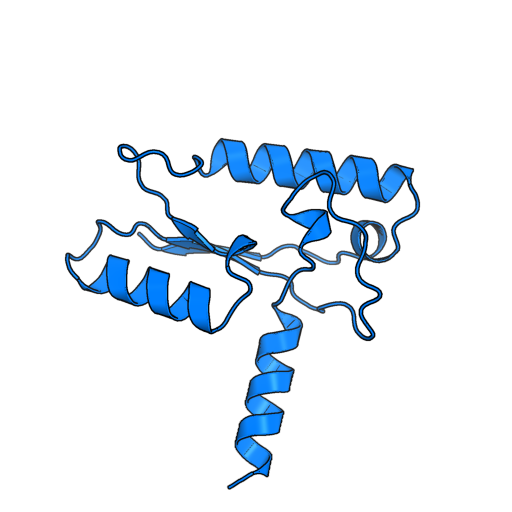7.314 9.062 1.00 86.81 99 ASP A N 1
ATOM 781 C CA . ASP A 1 99 ? -14.575 5.966 8.638 1.00 86.81 99 ASP A CA 1
ATOM 782 C C . ASP A 1 99 ? -13.655 5.314 9.681 1.00 86.81 99 ASP A C 1
ATOM 784 O O . ASP A 1 99 ? -12.571 5.825 9.985 1.00 86.81 99 ASP A O 1
ATOM 788 N N . GLU A 1 100 ? -14.089 4.179 10.233 1.00 84.25 100 GLU A N 1
ATOM 789 C CA . GLU A 1 100 ? -13.362 3.496 11.305 1.00 84.25 100 GLU A CA 1
ATOM 790 C C . GLU A 1 100 ? -11.963 3.078 10.856 1.00 84.25 100 GLU A C 1
ATOM 792 O O . GLU A 1 100 ? -11.003 3.312 11.584 1.00 84.25 100 GLU A O 1
ATOM 797 N N . PHE A 1 101 ? -11.812 2.552 9.637 1.00 81.31 101 PHE A N 1
ATOM 798 C CA . PHE A 1 101 ? -10.513 2.106 9.144 1.00 81.31 101 PHE A CA 1
ATOM 799 C C . PHE A 1 101 ? -9.517 3.258 8.999 1.00 81.31 101 PHE A C 1
ATOM 801 O O . PHE A 1 101 ? -8.370 3.143 9.435 1.00 81.31 101 PHE A O 1
ATOM 808 N N . ALA A 1 102 ? -9.933 4.384 8.420 1.00 83.81 102 ALA A N 1
ATOM 809 C CA . ALA A 1 102 ? -9.083 5.559 8.258 1.00 83.81 102 ALA A CA 1
ATOM 810 C C . ALA A 1 102 ? -8.682 6.180 9.609 1.00 83.81 102 ALA A C 1
ATOM 812 O O . ALA A 1 102 ? -7.596 6.759 9.722 1.00 83.81 102 ALA A O 1
ATOM 813 N N . LEU A 1 103 ? -9.535 6.047 10.631 1.00 84.56 103 LEU A N 1
ATOM 814 C CA . LEU A 1 103 ? -9.268 6.497 11.998 1.00 84.56 103 LEU A CA 1
ATOM 815 C C . LEU A 1 103 ? -8.351 5.542 12.772 1.00 84.56 103 LEU A C 1
ATOM 817 O O . LEU A 1 103 ? -7.524 6.006 13.557 1.00 84.56 103 LEU A O 1
ATOM 821 N N . THR A 1 104 ? -8.477 4.229 12.562 1.00 80.88 104 THR A N 1
ATOM 822 C CA . THR A 1 104 ? -7.718 3.208 13.301 1.00 80.88 104 THR A CA 1
ATOM 823 C C . THR A 1 104 ? -6.454 2.744 12.596 1.00 80.88 104 THR A C 1
ATOM 825 O O . THR A 1 104 ? -5.725 1.948 13.181 1.00 80.88 104 THR A O 1
ATOM 828 N N . LEU A 1 105 ? -6.191 3.197 11.364 1.00 75.94 105 LEU A N 1
ATOM 829 C CA . LEU A 1 105 ? -5.028 2.799 10.570 1.00 75.94 105 LEU A CA 1
ATOM 830 C C . LEU A 1 105 ? -3.735 2.959 11.398 1.00 75.94 105 LEU A C 1
ATOM 832 O O . LEU A 1 105 ? -3.283 4.089 11.606 1.00 75.94 105 LEU A O 1
ATOM 836 N N . PRO A 1 106 ? -3.114 1.862 11.871 1.00 62.00 106 PRO A N 1
ATOM 837 C CA . PRO A 1 106 ? -2.060 1.970 12.874 1.00 62.00 106 PRO A CA 1
ATOM 838 C C . PRO A 1 106 ? -0.743 2.439 12.244 1.00 62.00 106 PRO A C 1
ATOM 840 O O . PRO A 1 106 ? 0.022 3.176 12.865 1.00 62.00 106 PRO A O 1
ATOM 843 N N . TYR A 1 107 ? -0.475 2.010 11.007 1.00 72.25 107 TYR A N 1
ATOM 844 C CA . TYR A 1 107 ? 0.667 2.404 10.184 1.00 72.25 107 TYR A CA 1
ATOM 845 C C . TYR A 1 107 ? 0.482 1.871 8.751 1.00 72.25 107 TYR A C 1
ATOM 847 O O . TYR A 1 107 ? -0.065 0.791 8.545 1.00 72.25 107 TYR A O 1
ATOM 855 N N . LEU A 1 108 ? 0.971 2.613 7.753 1.00 78.56 108 LEU A N 1
ATOM 856 C CA . LEU A 1 108 ? 1.041 2.173 6.354 1.00 78.56 108 LEU A CA 1
ATOM 857 C C . LEU A 1 108 ? 2.481 1.768 6.033 1.00 78.56 108 LEU A C 1
ATOM 859 O O . LEU A 1 108 ? 3.395 2.580 6.192 1.00 78.56 108 LEU A O 1
ATOM 863 N N . LYS A 1 109 ? 2.697 0.539 5.550 1.00 82.31 109 LYS A N 1
ATOM 864 C CA . LYS A 1 109 ? 4.016 0.128 5.046 1.00 82.31 109 LYS A CA 1
ATOM 865 C C . LYS A 1 109 ? 4.103 0.376 3.546 1.00 82.31 109 LYS A C 1
ATOM 867 O O . LYS A 1 109 ? 3.257 -0.082 2.783 1.00 82.31 109 LYS A O 1
ATOM 872 N N . ILE A 1 110 ? 5.155 1.079 3.137 1.00 80.62 110 ILE A N 1
ATOM 873 C CA . ILE A 1 110 ? 5.463 1.332 1.730 1.00 80.62 110 ILE A CA 1
ATOM 874 C C . ILE A 1 110 ? 6.665 0.477 1.344 1.00 80.62 110 ILE A C 1
ATOM 876 O O . ILE A 1 110 ? 7.727 0.586 1.956 1.00 80.62 110 ILE A O 1
ATOM 880 N N . ILE A 1 111 ? 6.498 -0.361 0.324 1.00 79.75 111 ILE A N 1
ATOM 881 C CA . ILE A 1 111 ? 7.584 -1.148 -0.264 1.00 79.75 111 ILE A CA 1
ATOM 882 C C . ILE A 1 111 ? 7.911 -0.543 -1.623 1.00 79.75 111 ILE A C 1
ATOM 884 O O . ILE A 1 111 ? 7.033 -0.438 -2.475 1.00 79.75 111 ILE A O 1
ATOM 888 N N . ALA A 1 112 ? 9.169 -0.163 -1.826 1.00 78.06 112 ALA A N 1
ATOM 889 C CA . ALA A 1 112 ? 9.682 0.266 -3.120 1.00 78.06 112 ALA A CA 1
ATOM 890 C C . ALA A 1 112 ? 10.718 -0.754 -3.600 1.00 78.06 112 ALA A C 1
ATOM 892 O O . ALA A 1 112 ? 11.747 -0.941 -2.950 1.00 78.06 112 ALA A O 1
ATOM 893 N N . SER A 1 113 ? 10.429 -1.426 -4.714 1.00 69.69 113 SER A N 1
ATOM 894 C CA . SER A 1 113 ? 11.414 -2.269 -5.394 1.00 69.69 113 SER A CA 1
ATOM 895 C C . SER A 1 113 ? 12.218 -1.415 -6.377 1.00 69.69 113 SER A C 1
ATOM 897 O O . SER A 1 113 ? 11.585 -0.679 -7.146 1.00 69.69 113 SER A O 1
ATOM 899 N N . PRO A 1 114 ? 13.565 -1.501 -6.362 1.00 58.94 114 PRO A N 1
ATOM 900 C CA . PRO A 1 114 ? 14.410 -0.844 -7.355 1.00 58.94 114 PRO A CA 1
ATOM 901 C C . PRO A 1 114 ? 14.095 -1.337 -8.760 1.00 58.94 114 PRO A C 1
ATOM 903 O O . PRO A 1 114 ? 13.636 -2.496 -8.889 1.00 58.94 114 PRO A O 1
#

Mean predicted aligned error: 8.09 Å